Protein AF-A0A3C0MAY1-F1 (afdb_monomer)

Solvent-accessible surface area (backbone atoms only — not comparable to full-atom values): 5461 Å² total; per-residue (Å²): 135,90,71,74,78,78,75,62,20,21,24,26,38,89,53,95,92,42,75,38,64,76,32,73,68,26,45,51,52,53,51,52,42,52,50,51,49,51,52,30,49,52,52,16,54,51,30,40,78,72,40,88,64,42,65,52,11,57,52,49,30,53,52,39,51,52,50,46,51,48,51,48,50,54,55,45,61,73,32,40,39,84,89,43,36,45,66,57,54,52,51,52,54,57,62,67,76,62,125

Nearest PDB structures (foldseek):
  7e8k-assembly2_D  TM=5.363E-01  e=7.640E+00  Planctomycetes bacterium GWF2_40_8

Structure (mmCIF, N/CA/C/O backbone):
data_AF-A0A3C0MAY1-F1
#
_entry.id   AF-A0A3C0MAY1-F1
#
loop_
_atom_site.group_PDB
_atom_site.id
_atom_site.type_symbol
_atom_site.label_atom_id
_atom_site.label_alt_id
_atom_site.label_comp_id
_atom_site.label_asym_id
_atom_site.label_entity_id
_atom_site.label_seq_id
_atom_site.pdbx_PDB_ins_code
_atom_site.Cartn_x
_atom_site.Cartn_y
_atom_site.Cartn_z
_atom_site.occupancy
_atom_site.B_iso_or_equiv
_atom_site.auth_seq_id
_atom_site.auth_comp_id
_atom_site.auth_asym_id
_atom_site.auth_atom_id
_atom_site.pdbx_PDB_model_num
ATOM 1 N N . MET A 1 1 ? -33.250 -9.336 8.197 1.00 39.81 1 MET A N 1
ATOM 2 C CA . MET A 1 1 ? -32.021 -9.072 7.418 1.00 39.81 1 MET A CA 1
ATOM 3 C C . MET A 1 1 ? -30.827 -9.476 8.273 1.00 39.81 1 MET A C 1
ATOM 5 O O . MET A 1 1 ? -30.362 -8.687 9.079 1.00 39.81 1 MET A O 1
ATOM 9 N N . THR A 1 2 ? -30.392 -10.732 8.187 1.00 47.09 2 THR A N 1
ATOM 10 C CA . THR A 1 2 ? -29.214 -11.248 8.904 1.00 47.09 2 THR A CA 1
ATOM 11 C C . THR A 1 2 ? -27.973 -10.988 8.056 1.00 47.09 2 THR A C 1
ATOM 13 O O . THR A 1 2 ? -27.4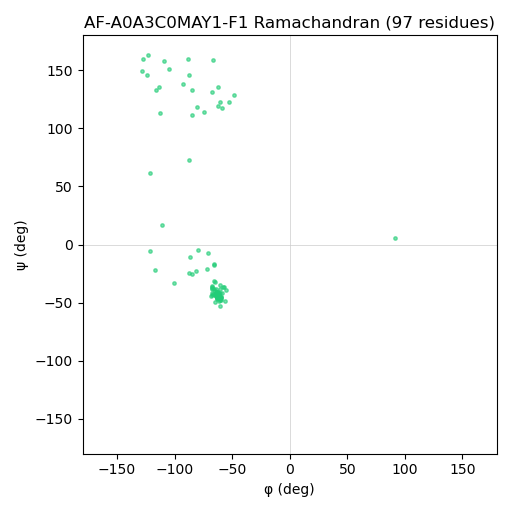52 -11.886 7.402 1.00 47.09 2 THR A O 1
ATOM 16 N N . GLY A 1 3 ? -27.551 -9.726 7.988 1.00 43.94 3 GLY A N 1
ATOM 17 C CA . GLY A 1 3 ? -26.239 -9.401 7.442 1.00 43.94 3 GLY A CA 1
ATOM 18 C C . GLY A 1 3 ? -25.197 -9.793 8.479 1.00 43.94 3 GLY A C 1
ATOM 19 O O . GLY A 1 3 ? -25.182 -9.214 9.563 1.00 43.94 3 GLY A O 1
ATOM 20 N N . THR A 1 4 ? -24.359 -10.787 8.186 1.00 53.34 4 THR A N 1
ATOM 21 C CA . THR A 1 4 ? -23.134 -11.027 8.959 1.00 53.34 4 THR A CA 1
ATOM 22 C C . THR A 1 4 ? -22.403 -9.694 9.121 1.00 53.34 4 THR A C 1
ATOM 24 O O . THR A 1 4 ? -22.231 -9.006 8.108 1.00 53.34 4 THR A O 1
ATOM 27 N N . PRO A 1 5 ? -22.016 -9.292 10.347 1.00 58.50 5 PRO A N 1
ATOM 28 C CA . PRO A 1 5 ? -21.319 -8.031 10.553 1.00 58.50 5 PRO A CA 1
ATOM 29 C C . PRO A 1 5 ? -20.113 -7.992 9.618 1.00 58.50 5 PRO A C 1
ATOM 31 O O . PRO A 1 5 ? -19.302 -8.919 9.601 1.00 58.50 5 PRO A O 1
ATOM 34 N N . ARG A 1 6 ? -20.054 -6.959 8.769 1.00 63.81 6 ARG A N 1
ATOM 35 C CA . ARG A 1 6 ? -18.962 -6.785 7.813 1.00 63.81 6 ARG A CA 1
ATOM 36 C C . ARG A 1 6 ? -17.673 -6.711 8.620 1.00 63.81 6 ARG A C 1
ATOM 38 O O . ARG A 1 6 ? -17.528 -5.831 9.463 1.00 63.81 6 ARG A O 1
ATOM 45 N N . GLU A 1 7 ? -16.778 -7.663 8.401 1.00 78.00 7 GLU A N 1
ATOM 46 C CA . GLU A 1 7 ? -15.511 -7.711 9.118 1.00 78.00 7 GLU A CA 1
ATOM 47 C C . GLU A 1 7 ? -14.707 -6.449 8.788 1.00 78.00 7 GLU A C 1
ATOM 49 O O . GLU A 1 7 ? -14.414 -6.170 7.624 1.00 78.00 7 GLU A O 1
ATOM 54 N N . VAL A 1 8 ? -14.399 -5.659 9.815 1.00 84.19 8 VAL A N 1
ATOM 55 C CA . VAL A 1 8 ? -13.683 -4.392 9.663 1.00 84.19 8 VAL A CA 1
ATOM 56 C C . VAL A 1 8 ? -12.200 -4.689 9.523 1.00 84.19 8 VAL A C 1
ATOM 58 O O . VAL A 1 8 ? -11.584 -5.259 10.425 1.00 84.19 8 VAL A O 1
ATOM 61 N N . TRP A 1 9 ? -11.611 -4.324 8.383 1.00 90.94 9 TRP A N 1
ATOM 62 C CA . TRP A 1 9 ? -10.183 -4.549 8.154 1.00 90.94 9 TRP A CA 1
ATOM 63 C C . TRP A 1 9 ? -9.354 -3.297 8.371 1.00 90.94 9 TRP A C 1
ATOM 65 O O . TRP A 1 9 ? -8.220 -3.395 8.848 1.00 90.94 9 TRP A O 1
ATOM 75 N N . PHE A 1 10 ? -9.937 -2.144 8.055 1.00 91.69 10 PHE A N 1
ATOM 76 C CA . PHE A 1 10 ? -9.310 -0.839 8.171 1.00 91.69 10 PHE A CA 1
ATOM 77 C C . PHE A 1 10 ? -10.208 0.114 8.954 1.00 91.69 10 PHE A C 1
ATOM 79 O O . PHE A 1 10 ? -11.431 0.029 8.882 1.00 91.69 10 PHE A O 1
ATOM 86 N N . VAL A 1 11 ? -9.601 1.055 9.666 1.00 90.75 11 VAL A N 1
ATOM 87 C CA . VAL A 1 11 ? -10.299 2.192 10.286 1.00 90.75 11 VAL A CA 1
ATOM 88 C C . VAL A 1 11 ? -9.628 3.485 9.871 1.00 90.75 11 VAL A C 1
ATOM 90 O O . VAL A 1 11 ? -8.457 3.495 9.477 1.00 90.75 11 VAL A O 1
ATOM 93 N N . ARG A 1 12 ? -10.347 4.597 9.990 1.00 90.25 12 ARG A N 1
ATOM 94 C CA . ARG A 1 12 ? -9.762 5.913 9.738 1.00 90.25 12 ARG A CA 1
ATOM 95 C C . ARG A 1 12 ? -8.638 6.204 10.724 1.00 90.25 12 ARG A C 1
ATOM 97 O O . ARG A 1 12 ? -8.777 5.994 11.929 1.00 90.25 12 ARG A O 1
ATOM 104 N N . THR A 1 13 ? -7.527 6.733 10.229 1.00 86.00 13 THR A N 1
ATOM 105 C CA . THR A 1 13 ? -6.494 7.295 11.099 1.00 86.00 13 THR A CA 1
ATOM 106 C C . THR A 1 13 ? -7.023 8.550 11.799 1.00 86.00 13 THR A C 1
ATOM 108 O O . THR A 1 13 ? -7.964 9.201 11.346 1.00 86.00 13 THR A O 1
ATOM 111 N N . ASN A 1 14 ? -6.396 8.914 12.919 1.00 78.75 14 ASN A N 1
ATOM 112 C CA . ASN A 1 14 ? -6.740 10.132 13.667 1.00 78.75 14 ASN A CA 1
ATOM 113 C C . ASN A 1 14 ? -6.317 11.422 12.936 1.00 78.75 14 ASN A C 1
ATOM 115 O O . ASN A 1 14 ? -6.640 12.516 13.381 1.00 78.75 14 ASN A O 1
ATOM 119 N N . HIS A 1 15 ? -5.575 11.288 11.835 1.00 73.38 15 HIS A N 1
ATOM 120 C CA . HIS A 1 15 ? -5.111 12.386 10.995 1.00 73.38 15 HIS A CA 1
ATOM 121 C C . HIS A 1 15 ? -5.865 12.371 9.663 1.00 73.38 15 HIS A C 1
ATOM 123 O O . HIS A 1 15 ? -6.410 11.346 9.254 1.00 73.38 15 HIS A O 1
ATOM 129 N N . VAL A 1 16 ? -5.902 13.514 8.979 1.00 65.44 16 VAL A N 1
ATOM 130 C CA . VAL A 1 16 ? -6.680 13.681 7.747 1.00 65.44 16 VAL A CA 1
ATOM 131 C C . VAL A 1 16 ? -6.203 12.700 6.667 1.00 65.44 16 VAL A C 1
ATOM 133 O O . VAL A 1 16 ? -5.037 12.710 6.283 1.00 65.44 16 VAL A O 1
ATOM 136 N N . GLY A 1 17 ? -7.124 11.871 6.164 1.00 66.19 17 GLY A N 1
ATOM 137 C CA . GLY A 1 17 ? -6.980 11.152 4.892 1.00 66.19 17 GLY A CA 1
ATOM 138 C C . GLY A 1 17 ? -6.368 9.747 4.929 1.00 66.19 17 GLY A C 1
ATOM 139 O O . GLY A 1 17 ? -6.165 9.176 3.862 1.00 66.19 17 GLY A O 1
ATOM 140 N N . GLY A 1 18 ? -6.081 9.167 6.100 1.00 78.25 18 GLY A N 1
ATOM 141 C CA . GLY A 1 18 ? -5.463 7.836 6.190 1.00 78.25 18 GLY A CA 1
ATOM 142 C C . GLY A 1 18 ? -6.413 6.710 6.611 1.00 78.25 18 GLY A C 1
ATOM 143 O O . GLY A 1 18 ? -7.357 6.911 7.375 1.00 78.25 18 GLY A O 1
ATOM 144 N N . LEU A 1 19 ? -6.111 5.493 6.154 1.00 87.12 19 LEU A N 1
ATOM 145 C CA . LEU A 1 19 ? -6.694 4.241 6.640 1.00 87.12 19 LEU A CA 1
ATOM 146 C C . LEU A 1 19 ? -5.602 3.416 7.327 1.00 87.12 19 LEU A C 1
ATOM 148 O O . LEU A 1 19 ? -4.490 3.305 6.812 1.00 87.12 19 LEU A O 1
ATOM 152 N N . SER A 1 20 ? -5.909 2.847 8.490 1.00 88.81 20 SER A N 1
ATOM 153 C CA . SER A 1 20 ? -4.993 2.012 9.268 1.00 88.81 20 SER A CA 1
ATOM 154 C C . SER A 1 20 ? -5.536 0.588 9.374 1.00 88.81 20 SER A C 1
ATOM 156 O O . SER A 1 20 ? -6.721 0.433 9.685 1.00 88.81 20 SER A O 1
ATOM 158 N N . PRO A 1 21 ? -4.717 -0.450 9.125 1.00 91.81 21 PRO A N 1
ATOM 159 C CA . PRO A 1 21 ? -5.139 -1.835 9.300 1.00 91.81 21 PRO A CA 1
ATOM 160 C C . PRO A 1 21 ? -5.371 -2.142 10.786 1.00 91.81 21 PRO A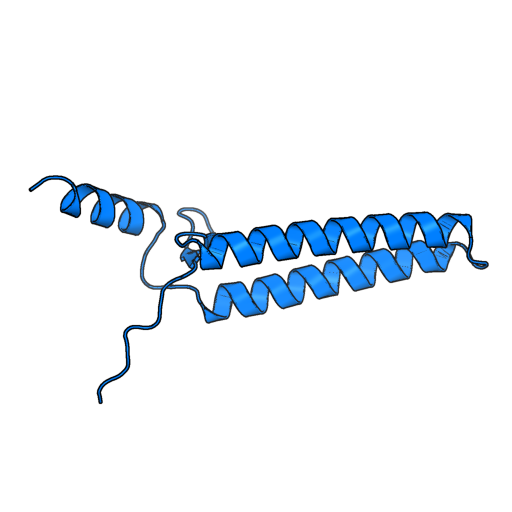 C 1
ATOM 162 O O . PRO A 1 21 ? -4.524 -1.856 11.633 1.00 91.81 21 PRO A O 1
ATOM 165 N N . VAL A 1 22 ? -6.510 -2.756 11.103 1.00 90.62 22 VAL A N 1
ATOM 166 C CA . VAL A 1 22 ? -6.889 -3.148 12.478 1.00 90.62 22 VAL A CA 1
ATOM 167 C C . VAL A 1 22 ? -7.148 -4.642 12.644 1.00 90.62 22 VAL A C 1
ATOM 169 O O . VAL A 1 22 ? -7.354 -5.111 13.760 1.00 90.62 22 VAL A O 1
ATOM 172 N N . SER A 1 23 ? -7.116 -5.397 11.547 1.00 90.81 23 SER A N 1
ATOM 173 C CA . SER A 1 23 ? -7.260 -6.854 11.544 1.00 90.81 23 SER A CA 1
ATOM 174 C C . SER A 1 23 ? -6.056 -7.522 10.883 1.00 90.81 23 SER A C 1
ATOM 176 O O . SER A 1 23 ? -5.325 -6.889 10.114 1.00 90.81 23 SER A O 1
ATOM 178 N N . ALA A 1 24 ? -5.890 -8.827 11.116 1.00 91.31 24 ALA A N 1
ATOM 179 C CA . ALA A 1 24 ? -4.903 -9.636 10.401 1.00 91.31 24 ALA A CA 1
ATOM 180 C C . ALA A 1 24 ? -5.089 -9.544 8.874 1.00 91.31 24 ALA A C 1
ATOM 182 O O . ALA A 1 24 ? -4.115 -9.407 8.143 1.00 91.31 24 ALA A O 1
ATOM 183 N N . LYS A 1 25 ? -6.342 -9.519 8.392 1.00 91.38 25 LYS A N 1
ATOM 184 C CA . LYS A 1 25 ? -6.667 -9.360 6.964 1.00 91.38 25 LYS A CA 1
ATOM 185 C C . LYS A 1 25 ? -6.233 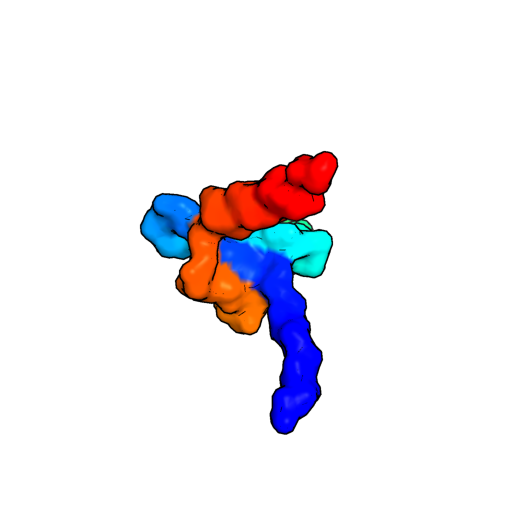-8.004 6.416 1.00 91.38 25 LYS A C 1
ATOM 187 O O . LYS A 1 25 ? -5.636 -7.950 5.345 1.00 91.38 25 LYS A O 1
ATOM 192 N N . GLY A 1 26 ? -6.442 -6.928 7.176 1.00 91.00 26 GLY A N 1
ATOM 193 C CA . GLY A 1 26 ? -5.931 -5.600 6.830 1.00 91.00 26 GLY A CA 1
ATOM 194 C C . GLY A 1 26 ? -4.405 -5.584 6.702 1.00 91.00 26 GLY A C 1
ATOM 195 O O . GLY A 1 26 ? -3.868 -5.036 5.742 1.00 91.00 26 GLY A O 1
ATOM 196 N N . TRP A 1 27 ? -3.699 -6.257 7.616 1.00 93.75 27 TRP A N 1
ATOM 197 C CA . TRP A 1 27 ? -2.242 -6.404 7.542 1.00 93.75 27 TRP A CA 1
ATOM 198 C C . TRP A 1 27 ? -1.776 -7.259 6.364 1.00 93.75 27 TRP A C 1
ATOM 200 O O . TRP A 1 27 ? -0.798 -6.893 5.718 1.00 93.75 27 TRP A O 1
ATOM 210 N N . TYR A 1 28 ? -2.481 -8.341 6.021 1.00 95.12 28 TYR A N 1
ATOM 211 C CA . TYR A 1 28 ? -2.165 -9.123 4.822 1.00 95.12 28 TYR A CA 1
ATOM 212 C C . TYR A 1 28 ? -2.279 -8.28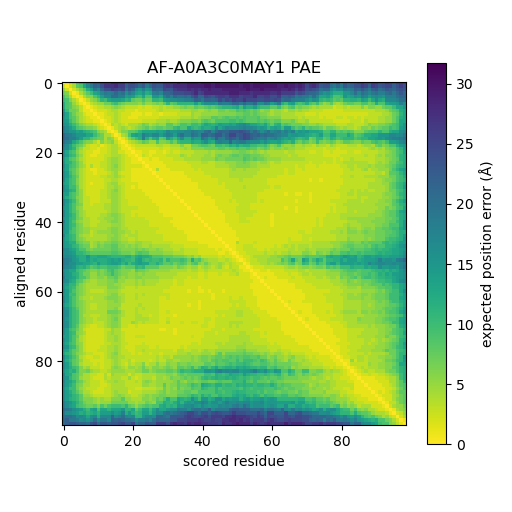8 3.546 1.00 95.12 28 TYR A C 1
ATOM 214 O O . TYR A 1 28 ? -1.425 -8.409 2.675 1.00 95.12 28 TYR A O 1
ATOM 222 N N . VAL A 1 29 ? -3.271 -7.399 3.449 1.00 94.12 29 VAL A N 1
ATOM 223 C CA . VAL A 1 29 ? -3.402 -6.473 2.311 1.00 94.12 29 VAL A CA 1
ATOM 224 C C . VAL A 1 29 ? -2.221 -5.499 2.246 1.00 94.12 29 VAL A C 1
ATOM 226 O O . VAL A 1 29 ? -1.676 -5.276 1.166 1.00 94.12 29 VAL A O 1
ATOM 229 N N . VAL A 1 30 ? -1.775 -4.958 3.386 1.00 94.62 30 VAL A N 1
ATOM 230 C CA . VAL A 1 30 ? -0.582 -4.090 3.448 1.00 94.62 30 VAL A CA 1
ATOM 231 C C . VAL A 1 30 ? 0.680 -4.848 3.033 1.00 94.62 30 VAL A C 1
ATOM 233 O O . VAL A 1 30 ? 1.458 -4.349 2.223 1.00 94.62 30 VAL A O 1
ATOM 236 N N . LEU A 1 31 ? 0.881 -6.063 3.545 1.00 96.06 31 LEU A N 1
ATOM 237 C CA . LEU A 1 31 ? 2.036 -6.892 3.197 1.00 96.06 31 LEU A CA 1
ATOM 238 C C . LEU A 1 31 ? 2.021 -7.299 1.720 1.00 96.06 31 LEU A C 1
ATOM 240 O O . LEU A 1 31 ? 3.061 -7.249 1.069 1.00 96.06 31 LEU A O 1
ATOM 244 N N . ALA A 1 32 ? 0.853 -7.641 1.173 1.00 95.44 32 ALA A N 1
ATOM 245 C CA . ALA A 1 32 ? 0.691 -7.944 -0.246 1.00 95.44 32 ALA A CA 1
ATOM 246 C C . ALA A 1 32 ? 1.020 -6.727 -1.122 1.00 95.44 32 ALA A C 1
ATOM 248 O O . ALA A 1 32 ? 1.714 -6.869 -2.127 1.00 95.44 32 ALA A O 1
ATOM 249 N N . PHE A 1 33 ? 0.590 -5.527 -0.718 1.00 95.38 33 PHE A N 1
ATOM 250 C CA . PHE A 1 33 ? 0.958 -4.282 -1.392 1.00 95.38 33 PHE A CA 1
ATOM 251 C C . PHE A 1 33 ? 2.475 -4.046 -1.372 1.00 95.38 33 PHE A C 1
ATOM 253 O O . PHE A 1 33 ? 3.067 -3.783 -2.417 1.00 95.38 33 PHE A O 1
ATOM 260 N N . LEU A 1 34 ? 3.126 -4.197 -0.214 1.00 96.50 34 LEU A N 1
ATOM 261 C CA . LEU A 1 34 ? 4.580 -4.042 -0.095 1.00 96.50 34 LEU A CA 1
ATOM 262 C C . LEU A 1 34 ? 5.346 -5.074 -0.933 1.00 96.50 34 LEU A C 1
ATOM 264 O O . LEU A 1 34 ? 6.317 -4.723 -1.602 1.00 96.50 34 LEU A O 1
ATOM 268 N N . ALA A 1 35 ? 4.890 -6.328 -0.945 1.00 97.31 35 ALA A N 1
ATOM 269 C CA . ALA A 1 35 ? 5.474 -7.374 -1.777 1.00 97.31 35 ALA A CA 1
ATOM 270 C C . ALA A 1 35 ? 5.325 -7.053 -3.274 1.00 97.31 35 ALA A C 1
ATOM 272 O O . ALA A 1 35 ? 6.294 -7.156 -4.024 1.00 97.31 35 ALA A O 1
ATOM 273 N N . ALA A 1 36 ? 4.148 -6.595 -3.709 1.00 95.75 36 ALA A N 1
ATOM 274 C CA . ALA A 1 36 ? 3.906 -6.203 -5.096 1.00 95.75 36 ALA A CA 1
ATOM 275 C C . ALA A 1 36 ? 4.757 -4.991 -5.521 1.00 95.75 36 ALA A C 1
ATOM 277 O O . ALA A 1 36 ? 5.296 -4.970 -6.630 1.00 95.75 36 ALA A O 1
ATOM 278 N N . MET A 1 37 ? 4.950 -4.018 -4.626 1.00 97.00 37 MET A N 1
ATOM 279 C CA . MET A 1 37 ? 5.857 -2.885 -4.839 1.00 97.00 37 MET A CA 1
ATOM 280 C C . MET A 1 37 ? 7.311 -3.341 -4.996 1.00 97.00 37 MET A C 1
ATOM 282 O O . MET A 1 37 ? 7.998 -2.878 -5.905 1.00 97.00 37 MET A O 1
ATOM 286 N N . ALA A 1 38 ? 7.772 -4.280 -4.164 1.00 97.44 38 ALA A N 1
ATOM 287 C CA . ALA A 1 38 ? 9.119 -4.837 -4.273 1.00 97.44 38 ALA A CA 1
ATOM 288 C C . ALA A 1 38 ? 9.323 -5.581 -5.604 1.00 97.44 38 ALA A C 1
ATOM 290 O O . ALA A 1 38 ? 10.318 -5.352 -6.288 1.00 97.44 38 ALA A O 1
ATOM 291 N N . VAL A 1 39 ? 8.357 -6.410 -6.016 1.00 97.06 39 VAL A N 1
ATOM 292 C CA . VAL A 1 39 ? 8.395 -7.107 -7.315 1.00 97.06 39 VAL A CA 1
ATOM 293 C C . VAL A 1 39 ? 8.407 -6.110 -8.475 1.00 97.06 39 VAL A C 1
ATOM 295 O O . VAL A 1 39 ? 9.209 -6.254 -9.393 1.00 97.06 39 VAL A O 1
ATOM 298 N N . THR A 1 40 ? 7.573 -5.069 -8.412 1.00 95.94 40 THR A N 1
ATOM 299 C CA . THR A 1 40 ? 7.534 -3.997 -9.421 1.00 95.94 40 THR A CA 1
ATOM 300 C C . THR A 1 40 ? 8.883 -3.289 -9.534 1.00 95.94 40 THR A C 1
ATOM 302 O O . THR A 1 40 ? 9.371 -3.072 -10.641 1.00 95.94 40 THR A O 1
ATOM 305 N N . ALA A 1 41 ? 9.508 -2.953 -8.402 1.00 96.06 41 ALA A N 1
ATOM 306 C CA . ALA A 1 41 ? 10.811 -2.297 -8.374 1.00 96.06 41 ALA A CA 1
ATOM 307 C C . ALA A 1 41 ? 11.918 -3.184 -8.965 1.00 96.06 41 ALA A C 1
ATOM 309 O O . ALA A 1 41 ? 12.711 -2.707 -9.773 1.00 96.06 41 ALA A O 1
ATOM 310 N N . LEU A 1 42 ? 11.946 -4.473 -8.610 1.00 97.12 42 LEU A N 1
ATOM 311 C CA . LEU A 1 42 ? 12.922 -5.428 -9.145 1.00 97.12 42 LEU A CA 1
ATOM 312 C C . LEU A 1 42 ? 12.746 -5.643 -10.651 1.00 97.12 42 LEU A C 1
ATOM 314 O O . LEU A 1 42 ? 13.729 -5.640 -11.387 1.00 97.12 42 LEU A O 1
ATOM 318 N N . LEU A 1 43 ? 11.502 -5.789 -11.116 1.00 95.81 43 LEU A N 1
ATOM 319 C CA . LEU A 1 43 ? 11.200 -5.951 -12.536 1.00 95.81 43 LEU A CA 1
ATOM 320 C C . LEU A 1 43 ? 11.600 -4.708 -13.336 1.00 95.81 43 LEU A C 1
ATOM 322 O O . LEU A 1 43 ? 12.204 -4.829 -14.397 1.00 95.81 43 LEU A O 1
ATOM 326 N N . ALA A 1 44 ? 11.293 -3.519 -12.818 1.00 95.06 44 ALA A N 1
ATOM 327 C CA . ALA A 1 44 ? 11.684 -2.265 -13.444 1.00 95.06 44 ALA A CA 1
ATOM 328 C C . ALA A 1 44 ? 13.205 -2.103 -13.505 1.00 95.06 44 ALA A C 1
ATOM 330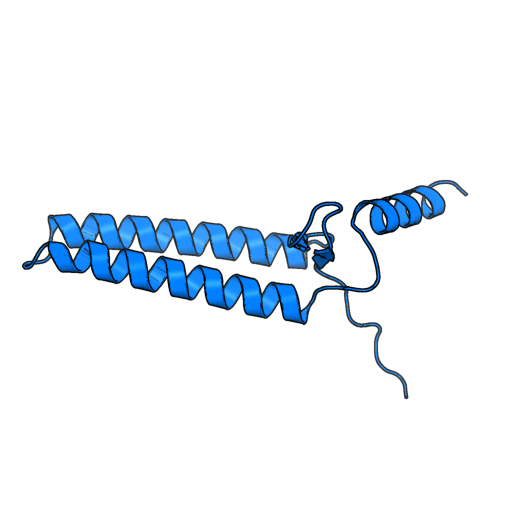 O O . ALA A 1 44 ? 13.727 -1.754 -14.558 1.00 95.06 44 ALA A O 1
ATOM 331 N N . ALA A 1 45 ? 13.915 -2.392 -12.410 1.00 95.12 45 ALA A N 1
ATOM 332 C CA . ALA A 1 45 ? 15.375 -2.349 -12.377 1.00 95.12 45 ALA A CA 1
ATOM 333 C C . ALA A 1 45 ? 15.981 -3.313 -13.405 1.00 95.12 45 ALA A C 1
ATOM 335 O O . ALA A 1 45 ? 16.847 -2.924 -14.180 1.00 95.12 45 ALA A O 1
ATOM 336 N N . TRP A 1 46 ? 15.468 -4.544 -13.472 1.00 95.69 46 TRP A N 1
ATOM 337 C CA . TRP A 1 46 ? 15.910 -5.525 -14.459 1.00 95.69 46 TRP A CA 1
ATOM 338 C C . TRP A 1 46 ? 15.649 -5.070 -15.901 1.00 95.69 46 TRP A C 1
ATOM 340 O O . TRP A 1 46 ? 16.527 -5.206 -16.750 1.00 95.69 46 TRP A O 1
ATOM 350 N N . LEU A 1 47 ? 14.479 -4.490 -16.187 1.00 94.75 47 LEU A N 1
ATOM 351 C CA . LEU A 1 47 ? 14.146 -3.983 -17.521 1.00 94.75 47 LEU A CA 1
ATOM 352 C C . LEU A 1 47 ? 14.987 -2.772 -17.921 1.00 94.75 47 LEU A C 1
ATOM 354 O O . LEU A 1 47 ? 15.358 -2.672 -19.082 1.00 94.75 47 LEU A O 1
ATOM 358 N N . THR A 1 48 ? 15.321 -1.878 -16.993 1.00 93.62 48 THR A N 1
ATOM 359 C CA . THR A 1 48 ? 16.202 -0.737 -17.289 1.00 93.62 48 THR A CA 1
ATOM 360 C C . THR A 1 48 ? 17.588 -1.195 -17.758 1.00 93.62 48 THR A C 1
ATOM 362 O O . THR A 1 48 ? 18.174 -0.553 -18.623 1.00 93.62 48 THR A O 1
ATOM 365 N N . GLU A 1 49 ? 18.093 -2.312 -17.226 1.00 93.38 49 GLU A N 1
ATOM 366 C CA . GLU A 1 49 ? 19.410 -2.865 -17.582 1.00 93.38 49 GLU A CA 1
ATOM 367 C C . GLU A 1 49 ? 19.384 -3.761 -18.834 1.00 93.38 49 GLU A C 1
ATOM 369 O O . GLU A 1 49 ? 20.410 -3.944 -19.486 1.00 93.38 49 GLU A O 1
ATOM 374 N N . THR A 1 50 ? 18.237 -4.367 -19.163 1.00 94.06 50 THR A N 1
ATOM 375 C CA . THR A 1 50 ? 18.155 -5.428 -20.191 1.00 94.06 50 THR A CA 1
ATOM 376 C C . THR A 1 50 ? 17.306 -5.087 -21.408 1.00 94.06 50 THR A C 1
ATOM 378 O O . THR A 1 50 ? 17.486 -5.706 -22.458 1.00 94.06 50 THR A O 1
ATOM 381 N N . ALA A 1 51 ? 16.376 -4.139 -21.294 1.00 89.06 51 ALA A N 1
ATOM 382 C CA . ALA A 1 51 ? 15.502 -3.754 -22.389 1.00 89.06 51 ALA A CA 1
ATOM 383 C C . ALA A 1 51 ? 16.096 -2.584 -23.175 1.00 89.06 51 ALA A C 1
ATOM 385 O O . ALA A 1 51 ? 16.555 -1.598 -22.603 1.00 89.06 51 ALA A O 1
ATOM 386 N N . ASP A 1 52 ? 15.995 -2.668 -24.499 1.00 88.25 52 ASP A N 1
ATOM 387 C CA . ASP A 1 52 ? 16.197 -1.534 -25.391 1.00 88.25 52 ASP A CA 1
ATOM 388 C C . ASP A 1 52 ? 14.833 -1.207 -26.028 1.00 88.25 52 ASP A C 1
ATOM 390 O O . ASP A 1 52 ? 14.271 -2.047 -26.740 1.00 88.25 52 ASP A O 1
ATOM 394 N N . PRO A 1 53 ? 14.224 -0.050 -25.724 1.00 87.12 53 PRO A N 1
ATOM 395 C CA . PRO A 1 53 ? 14.821 1.097 -25.047 1.00 87.12 53 PRO A CA 1
ATOM 396 C C . PRO A 1 53 ? 14.762 1.048 -23.503 1.00 87.12 53 PRO A C 1
ATOM 398 O O . PRO A 1 53 ? 13.739 0.650 -22.935 1.00 87.12 53 PRO A O 1
ATOM 401 N N . PRO A 1 54 ? 15.787 1.577 -22.801 1.00 84.38 54 PRO A N 1
ATOM 402 C CA . PRO A 1 54 ? 15.906 1.498 -21.338 1.00 84.38 54 PRO A CA 1
ATOM 403 C C . PRO A 1 54 ? 14.819 2.282 -20.591 1.00 84.38 54 PRO A C 1
ATOM 405 O O . PRO A 1 54 ? 14.558 2.036 -19.413 1.00 84.38 54 PRO A O 1
ATOM 408 N N . TRP A 1 55 ? 14.120 3.204 -21.268 1.00 92.12 55 TRP A N 1
ATOM 409 C CA . TRP A 1 55 ? 13.007 3.931 -20.657 1.00 92.12 55 TRP A CA 1
ATOM 410 C C . TRP A 1 55 ? 11.811 3.036 -20.312 1.00 92.12 55 TRP A C 1
ATOM 412 O O . TRP A 1 55 ? 10.977 3.422 -19.487 1.00 92.12 55 TRP A O 1
ATOM 422 N N . LEU A 1 56 ? 11.735 1.836 -20.898 1.00 92.06 56 LEU A N 1
ATOM 423 C CA . LEU A 1 56 ? 10.674 0.871 -20.631 1.00 92.06 56 LEU A CA 1
ATOM 424 C C . LEU A 1 56 ? 10.599 0.505 -19.139 1.00 92.06 56 LEU A C 1
ATOM 426 O O . LEU A 1 56 ? 9.499 0.389 -18.599 1.00 92.06 56 LEU A O 1
ATOM 430 N N . GLY A 1 57 ? 11.744 0.409 -18.452 1.00 89.81 57 GLY A N 1
ATOM 431 C CA . GLY A 1 57 ? 11.797 0.139 -17.013 1.00 89.81 57 GLY A CA 1
ATOM 432 C C . GLY A 1 57 ? 11.089 1.211 -16.176 1.00 89.81 57 GLY A C 1
ATOM 433 O O . GLY A 1 57 ? 10.305 0.878 -15.286 1.00 89.81 57 GLY A O 1
ATOM 434 N N . PHE A 1 58 ? 11.258 2.497 -16.508 1.00 92.81 58 PHE A N 1
ATOM 435 C CA . PHE A 1 58 ? 10.563 3.593 -15.814 1.00 92.81 58 PHE A CA 1
ATOM 436 C C . PHE A 1 58 ? 9.050 3.560 -16.038 1.00 92.81 58 PHE A C 1
ATOM 438 O O . PHE A 1 58 ? 8.284 3.824 -15.111 1.00 92.81 58 PHE A O 1
ATOM 445 N N . VAL A 1 59 ? 8.609 3.214 -17.250 1.00 94.94 59 VAL A N 1
ATOM 446 C CA . VAL A 1 59 ? 7.178 3.104 -17.567 1.00 94.94 59 VAL A CA 1
ATOM 447 C C . VAL A 1 59 ? 6.544 1.938 -16.817 1.00 94.94 59 VAL A C 1
ATOM 449 O O . VAL A 1 59 ? 5.481 2.109 -16.221 1.00 94.94 59 VAL A O 1
ATOM 452 N N . VAL A 1 60 ? 7.214 0.783 -16.773 1.00 93.94 60 VAL A N 1
ATOM 453 C CA . VAL A 1 60 ? 6.754 -0.375 -15.994 1.00 93.94 60 VAL A CA 1
ATOM 454 C C . VAL A 1 60 ? 6.718 -0.053 -14.502 1.00 93.94 60 VAL A C 1
ATOM 456 O O . VAL A 1 60 ? 5.740 -0.392 -13.837 1.00 93.94 60 VAL A O 1
ATOM 459 N N . PHE A 1 61 ? 7.720 0.660 -13.980 1.00 95.50 61 PHE A N 1
ATOM 460 C CA . PHE A 1 61 ? 7.712 1.10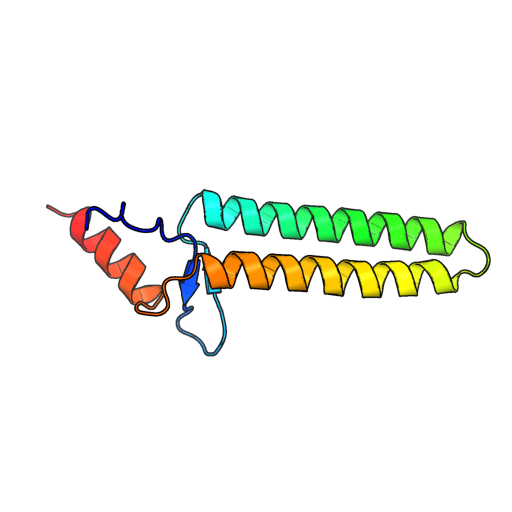9 -12.591 1.00 95.50 61 PHE A CA 1
ATOM 461 C C . PHE A 1 61 ? 6.519 2.021 -12.297 1.00 95.50 61 PHE A C 1
ATOM 463 O O . PHE A 1 61 ? 5.745 1.746 -11.383 1.00 95.50 61 PHE A O 1
ATOM 470 N N . ALA A 1 62 ? 6.327 3.078 -13.091 1.00 96.19 62 ALA A N 1
ATOM 471 C CA . ALA A 1 62 ? 5.237 4.030 -12.897 1.00 96.19 62 ALA A CA 1
ATOM 472 C C . ALA A 1 62 ? 3.862 3.345 -12.970 1.00 96.19 62 ALA A C 1
ATOM 474 O O . ALA A 1 62 ? 3.016 3.559 -12.098 1.00 96.19 62 ALA A O 1
ATOM 475 N N . ALA A 1 63 ? 3.660 2.476 -13.965 1.00 96.19 63 ALA A N 1
ATOM 476 C CA . ALA A 1 63 ? 2.429 1.710 -14.119 1.00 96.19 63 ALA A CA 1
ATOM 477 C C . ALA A 1 63 ? 2.203 0.743 -12.948 1.00 96.19 63 ALA A C 1
ATOM 479 O O . ALA A 1 63 ? 1.094 0.664 -12.419 1.00 96.19 63 ALA A O 1
ATOM 480 N N . GLY A 1 64 ? 3.247 0.041 -12.503 1.00 95.44 64 GLY A N 1
ATOM 481 C CA . GLY A 1 64 ? 3.158 -0.902 -11.394 1.00 95.44 64 GLY A CA 1
ATOM 482 C C . GLY A 1 64 ? 2.887 -0.217 -10.053 1.00 95.44 64 GLY A C 1
ATOM 483 O O . GLY A 1 64 ? 2.020 -0.676 -9.313 1.00 95.44 64 GLY A O 1
ATOM 484 N N . VAL A 1 65 ? 3.526 0.922 -9.763 1.00 95.50 65 VAL A N 1
ATOM 485 C CA . VAL A 1 65 ? 3.251 1.713 -8.549 1.00 95.50 65 VAL A CA 1
ATOM 486 C C . VAL A 1 65 ? 1.812 2.231 -8.552 1.00 95.50 65 VAL A C 1
ATOM 488 O O . VAL A 1 65 ? 1.103 2.075 -7.556 1.00 95.50 65 VAL A O 1
ATOM 491 N N . ALA A 1 66 ? 1.352 2.795 -9.674 1.00 96.69 66 ALA A N 1
ATOM 492 C CA . ALA A 1 66 ? -0.021 3.277 -9.808 1.00 96.69 66 ALA A CA 1
ATOM 493 C C . ALA A 1 66 ? -1.045 2.137 -9.663 1.00 96.69 66 ALA A C 1
ATOM 495 O O . ALA A 1 66 ? -2.034 2.285 -8.946 1.00 96.69 66 ALA A O 1
ATOM 496 N N . GLY A 1 67 ? -0.788 0.983 -10.287 1.00 95.62 67 GLY A N 1
ATOM 497 C CA . GLY A 1 67 ? -1.646 -0.199 -10.204 1.00 95.62 67 GLY A CA 1
ATOM 498 C C . GLY A 1 67 ? -1.709 -0.788 -8.794 1.00 95.62 67 GLY A C 1
ATOM 499 O O . GLY A 1 67 ? -2.801 -0.987 -8.260 1.00 95.62 67 GLY A O 1
ATOM 500 N N . CYS A 1 68 ? -0.556 -1.002 -8.153 1.00 94.56 68 CYS A N 1
ATOM 501 C CA . CYS A 1 68 ? -0.481 -1.509 -6.782 1.00 94.56 68 CYS A CA 1
ATOM 502 C C . CYS A 1 68 ? -1.172 -0.556 -5.800 1.00 94.56 68 CYS A C 1
ATOM 504 O O . CYS A 1 68 ? -1.974 -0.997 -4.977 1.00 94.56 68 CYS A O 1
ATOM 506 N N . GLY A 1 69 ? -0.899 0.749 -5.908 1.00 93.19 69 GLY A N 1
ATOM 507 C CA . GLY A 1 69 ? -1.519 1.770 -5.066 1.00 93.19 69 GLY A CA 1
ATOM 508 C C . GLY A 1 69 ? -3.031 1.856 -5.273 1.00 93.19 69 GLY A C 1
ATOM 509 O O . GLY A 1 69 ? -3.783 1.904 -4.302 1.00 93.19 69 GLY A O 1
ATOM 510 N N . GLY A 1 70 ? -3.492 1.801 -6.526 1.00 94.81 70 GLY A N 1
ATOM 511 C CA . GLY A 1 70 ? -4.913 1.796 -6.867 1.00 94.81 70 GLY A CA 1
ATOM 512 C C . GLY A 1 70 ? -5.649 0.589 -6.286 1.00 94.81 70 GLY A C 1
ATOM 513 O O . GLY A 1 70 ? -6.667 0.756 -5.615 1.00 94.81 70 GLY A O 1
ATOM 514 N N . ILE A 1 71 ? -5.110 -0.622 -6.465 1.00 93.94 71 ILE A N 1
ATOM 515 C CA . ILE A 1 71 ? -5.697 -1.850 -5.904 1.00 93.94 71 ILE A CA 1
ATOM 516 C C . ILE A 1 71 ? -5.711 -1.790 -4.375 1.00 93.94 71 ILE A C 1
ATOM 518 O O . ILE A 1 71 ? -6.737 -2.086 -3.761 1.00 93.94 71 ILE A O 1
ATOM 522 N N . TYR A 1 72 ? -4.607 -1.367 -3.756 1.00 93.69 72 TYR A N 1
ATOM 523 C CA . TYR A 1 72 ? -4.524 -1.205 -2.307 1.00 93.69 72 TYR A CA 1
ATOM 524 C C . TYR A 1 72 ? -5.618 -0.268 -1.782 1.00 93.69 72 TYR A C 1
ATOM 526 O O . TYR A 1 72 ? -6.347 -0.631 -0.859 1.00 93.69 72 TYR A O 1
ATOM 534 N N . LEU A 1 73 ? -5.789 0.903 -2.404 1.00 92.50 73 LEU A N 1
ATOM 535 C CA . LEU A 1 73 ? -6.820 1.865 -2.016 1.00 92.50 73 LEU A CA 1
ATOM 536 C C . LEU A 1 73 ? -8.232 1.310 -2.220 1.00 92.50 73 LEU A C 1
ATOM 538 O O . LEU A 1 73 ? -9.072 1.469 -1.337 1.00 92.50 73 LEU A O 1
ATOM 542 N N . LEU A 1 74 ? -8.506 0.623 -3.332 1.00 93.44 74 LEU A N 1
ATOM 543 C CA . LEU A 1 74 ? -9.813 0.005 -3.579 1.00 93.44 74 LEU A CA 1
A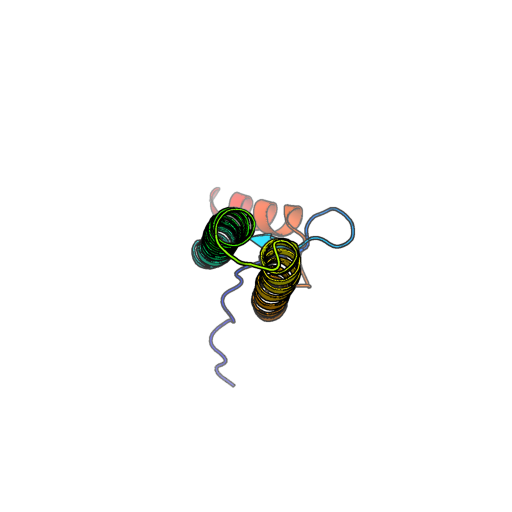TOM 544 C C . LEU A 1 74 ? -10.158 -1.037 -2.508 1.00 93.44 74 LEU A C 1
ATOM 546 O O . LEU A 1 74 ? -11.257 -1.018 -1.954 1.00 93.44 74 LEU A O 1
ATOM 550 N N . VAL A 1 75 ? -9.214 -1.915 -2.163 1.00 92.25 75 VAL A N 1
ATOM 551 C CA . VAL A 1 75 ? -9.436 -2.948 -1.141 1.00 92.25 75 VAL A CA 1
ATOM 552 C C . VAL A 1 75 ? -9.573 -2.330 0.249 1.00 92.25 75 VAL A C 1
ATOM 554 O O . VAL A 1 75 ? -10.483 -2.707 0.995 1.00 92.25 75 VAL A O 1
ATOM 557 N N . ALA A 1 76 ? -8.709 -1.368 0.586 1.00 88.88 76 ALA A N 1
ATOM 558 C CA . ALA A 1 76 ? -8.720 -0.697 1.878 1.00 88.88 76 ALA A CA 1
ATOM 559 C C . ALA A 1 76 ? -10.017 0.088 2.094 1.00 88.88 76 ALA A C 1
ATOM 561 O O . ALA A 1 76 ? -10.650 -0.060 3.134 1.00 88.88 76 ALA A O 1
ATOM 562 N N . THR A 1 77 ? -10.460 0.862 1.100 1.00 89.31 77 THR A N 1
ATOM 563 C CA . THR A 1 77 ? -11.704 1.648 1.177 1.00 89.31 77 THR A CA 1
ATOM 564 C C . THR A 1 77 ? -12.952 0.768 1.220 1.00 89.31 77 THR A C 1
ATOM 566 O O . THR A 1 77 ? -13.894 1.088 1.947 1.00 89.31 77 THR A O 1
ATOM 569 N N . ALA A 1 78 ? -12.953 -0.369 0.514 1.00 88.69 78 ALA A N 1
ATOM 570 C CA . ALA A 1 78 ? -14.056 -1.325 0.544 1.00 88.69 78 ALA A CA 1
ATOM 571 C C . ALA A 1 78 ? -14.229 -1.995 1.917 1.00 88.69 78 ALA A C 1
ATOM 573 O O . ALA A 1 78 ? -15.352 -2.319 2.289 1.00 88.69 78 ALA A O 1
ATOM 574 N N . HIS A 1 79 ? -13.152 -2.191 2.680 1.00 88.94 79 HIS A N 1
ATOM 575 C CA . HIS A 1 79 ? -13.190 -2.846 3.997 1.00 88.94 79 HIS A CA 1
ATOM 576 C C . HIS A 1 79 ? -12.905 -1.883 5.158 1.00 88.94 79 HIS A C 1
ATOM 578 O O . HIS A 1 79 ? -12.590 -2.318 6.271 1.00 88.94 79 HIS A O 1
ATOM 584 N N . ALA A 1 80 ? -13.005 -0.579 4.895 1.00 87.75 80 ALA A N 1
ATOM 585 C CA . ALA A 1 80 ? -12.840 0.458 5.894 1.00 87.75 80 ALA A CA 1
ATOM 586 C C . ALA A 1 80 ? -14.142 0.714 6.653 1.00 87.75 80 ALA A C 1
ATOM 588 O O . ALA A 1 80 ? -15.203 0.911 6.055 1.00 87.75 80 ALA A O 1
ATOM 589 N N . ASP A 1 81 ? -14.036 0.782 7.977 1.00 86.62 81 ASP A N 1
ATOM 590 C CA . ASP A 1 81 ? -15.040 1.427 8.808 1.00 86.62 81 ASP A CA 1
ATOM 591 C C . ASP A 1 81 ? -14.745 2.931 8.874 1.00 86.62 81 ASP A C 1
ATOM 593 O O . ASP A 1 81 ? -13.743 3.382 9.438 1.00 86.62 81 ASP A O 1
ATOM 597 N N . TRP A 1 82 ? -15.632 3.711 8.260 1.00 83.50 82 TRP A N 1
ATOM 598 C CA . TRP A 1 82 ? -15.549 5.169 8.206 1.00 83.50 82 TRP A CA 1
ATOM 599 C C . TRP A 1 82 ? -16.188 5.854 9.421 1.00 83.50 82 TRP A C 1
ATOM 601 O O . TRP A 1 82 ? -16.019 7.065 9.596 1.00 83.50 82 TRP A O 1
ATOM 611 N N . SER A 1 83 ? -16.913 5.100 10.252 1.00 83.88 83 SER A N 1
ATOM 612 C CA . SER A 1 83 ? -17.642 5.623 11.409 1.00 83.88 83 SER A CA 1
ATOM 613 C C . SER A 1 83 ? -16.759 5.831 12.639 1.00 83.88 83 SER A C 1
ATOM 615 O O . SER A 1 83 ? -17.110 6.646 13.487 1.00 83.88 83 SER A O 1
ATOM 617 N N . GLN A 1 84 ? -15.618 5.138 12.722 1.00 81.94 84 GLN A N 1
ATOM 618 C CA . GLN A 1 84 ? -14.724 5.173 13.879 1.00 81.94 84 GLN A CA 1
ATOM 619 C C . GLN A 1 84 ? -13.305 5.586 13.499 1.00 81.94 84 GLN A C 1
ATOM 621 O O . GLN A 1 84 ? -12.790 5.247 12.430 1.00 81.94 84 GLN A O 1
ATOM 626 N N . THR A 1 85 ? -12.659 6.304 14.413 1.00 86.88 85 THR A N 1
ATOM 627 C CA . THR A 1 85 ? -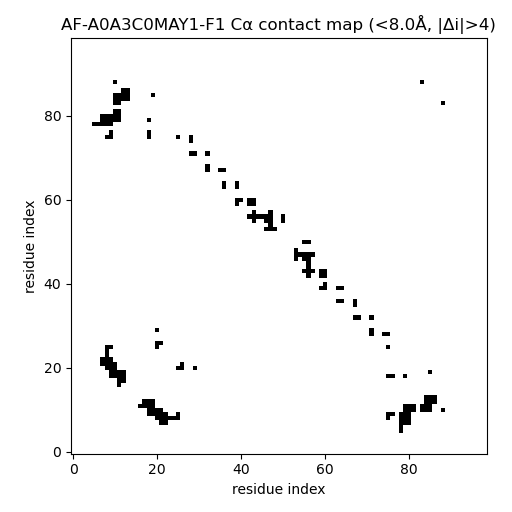11.224 6.598 14.333 1.00 86.88 85 THR A CA 1
ATOM 628 C C . THR A 1 85 ? -10.390 5.504 15.002 1.00 86.88 85 THR A C 1
ATOM 630 O O . THR A 1 85 ? -10.869 4.751 15.851 1.00 86.88 85 THR A O 1
ATOM 633 N N . LEU A 1 86 ? -9.105 5.412 14.654 1.00 84.38 86 LEU A N 1
ATOM 634 C CA . LEU A 1 86 ? -8.178 4.441 15.238 1.00 84.38 86 LEU A CA 1
ATOM 635 C C . LEU A 1 86 ? -8.083 4.565 16.766 1.00 84.38 86 LEU A C 1
ATOM 637 O O . LEU A 1 86 ? -7.975 3.548 17.452 1.00 84.38 86 LEU A O 1
ATOM 641 N N . SER A 1 87 ? -8.135 5.787 17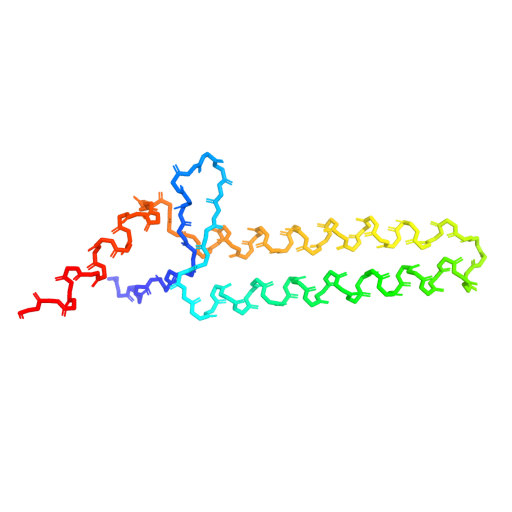.313 1.00 83.81 87 SER A N 1
ATOM 642 C CA . SER A 1 87 ? -8.181 5.993 18.769 1.00 83.81 87 SER A CA 1
ATOM 643 C C . SER A 1 87 ? -9.442 5.417 19.401 1.00 83.81 87 SER A C 1
ATOM 645 O O . SER A 1 87 ? -9.344 4.767 20.437 1.00 83.81 87 SER A O 1
ATOM 647 N N . GLU A 1 88 ? -10.604 5.620 18.781 1.00 84.25 88 GLU A N 1
ATOM 648 C CA . GLU A 1 88 ? -11.881 5.097 19.282 1.00 84.25 88 GLU A CA 1
ATOM 649 C C . GLU A 1 88 ? -11.916 3.571 19.216 1.00 84.25 88 GLU A C 1
ATOM 651 O O . GLU A 1 88 ? -12.318 2.920 20.180 1.00 84.25 88 GLU A O 1
ATOM 656 N N . TYR A 1 89 ? -11.430 2.999 18.111 1.00 84.38 89 TYR A N 1
ATOM 657 C CA . TYR A 1 89 ? -11.341 1.553 17.930 1.00 84.38 89 TYR A CA 1
ATOM 658 C C . TYR A 1 89 ? -10.462 0.903 19.010 1.00 84.38 89 TYR A C 1
ATOM 660 O O . TYR A 1 89 ? -10.872 -0.055 19.667 1.00 84.38 89 TYR A O 1
ATOM 668 N N . ARG A 1 90 ? -9.272 1.466 19.265 1.00 84.50 90 ARG A N 1
ATOM 669 C CA . ARG A 1 90 ? -8.360 0.971 20.311 1.00 84.50 90 ARG A CA 1
ATOM 670 C C . ARG A 1 90 ? -8.913 1.173 21.721 1.00 84.50 90 ARG A C 1
ATOM 672 O O . ARG A 1 90 ? -8.732 0.304 22.569 1.00 84.50 90 ARG A O 1
ATOM 679 N N . ALA A 1 91 ? -9.591 2.293 21.980 1.00 83.81 91 ALA A N 1
ATOM 680 C CA . ALA A 1 91 ? -10.222 2.550 23.273 1.00 83.81 91 ALA A CA 1
ATOM 681 C C . ALA A 1 91 ? -11.329 1.528 23.579 1.00 83.81 91 ALA A C 1
ATOM 683 O O . ALA A 1 91 ? -11.400 1.030 24.701 1.00 83.81 91 ALA A O 1
ATOM 684 N N . LYS A 1 92 ? -12.140 1.155 22.576 1.00 82.06 92 LYS A N 1
ATOM 685 C CA . LYS A 1 92 ? -13.160 0.104 22.712 1.00 82.06 92 LYS A CA 1
ATOM 686 C C . LYS A 1 92 ? -12.557 -1.269 22.995 1.00 82.06 92 LYS A C 1
ATOM 688 O O . LYS A 1 92 ? -13.044 -1.946 23.893 1.00 82.06 92 LYS A O 1
ATOM 693 N N . GLN A 1 93 ? -11.494 -1.660 22.286 1.00 79.75 93 GLN A N 1
ATOM 694 C CA . GLN A 1 93 ? -10.817 -2.936 22.560 1.00 79.75 93 GLN A CA 1
ATOM 695 C C . GLN A 1 93 ? -10.260 -2.989 23.988 1.00 79.75 93 GLN A C 1
ATOM 697 O O . GLN A 1 93 ? -10.521 -3.942 24.714 1.00 79.75 93 GLN A O 1
ATOM 702 N N . LYS A 1 94 ? -9.584 -1.924 24.433 1.00 74.94 94 LYS A N 1
ATOM 703 C CA . LYS A 1 94 ? -8.997 -1.863 25.778 1.00 74.94 94 LYS A CA 1
ATOM 704 C C . LYS A 1 94 ? -10.048 -1.878 26.898 1.00 74.94 94 LYS A C 1
ATOM 706 O O . LYS A 1 94 ? -9.789 -2.413 27.969 1.00 74.94 94 LYS A O 1
ATOM 711 N N . GLY A 1 95 ? -11.227 -1.298 26.661 1.00 70.12 95 GLY A N 1
ATOM 712 C CA . GLY A 1 95 ? -12.350 -1.338 27.604 1.00 70.12 95 GLY A CA 1
ATOM 713 C C . GLY A 1 95 ? -13.027 -2.710 27.717 1.00 70.12 95 GLY A C 1
ATOM 714 O O . GLY A 1 95 ? -13.677 -2.970 28.721 1.00 70.12 95 GLY A O 1
ATOM 715 N N . GLN A 1 96 ? -12.873 -3.588 26.720 1.00 61.53 96 GLN A N 1
ATOM 716 C CA . GLN A 1 96 ? -13.390 -4.963 26.756 1.00 61.53 96 GLN A CA 1
ATOM 717 C C . GLN A 1 96 ? -12.413 -5.962 27.392 1.00 61.53 96 GLN A C 1
ATOM 719 O O . GLN A 1 96 ? -12.851 -6.987 27.904 1.00 61.53 96 GLN A O 1
ATOM 724 N N . GLU A 1 97 ? -11.111 -5.669 27.388 1.00 57.62 97 GLU A N 1
ATOM 725 C CA . GLU A 1 97 ? -10.078 -6.503 28.025 1.00 57.62 97 GLU A CA 1
ATOM 726 C C . GLU A 1 97 ? -9.977 -6.318 29.548 1.00 57.62 97 GLU A C 1
ATOM 728 O O . GLU A 1 97 ? -9.220 -7.039 30.192 1.00 57.62 97 GLU A O 1
ATOM 733 N N . ASN A 1 98 ? -10.731 -5.381 30.134 1.00 47.38 98 ASN A N 1
ATOM 734 C CA . ASN A 1 98 ? -10.672 -5.061 31.563 1.00 47.38 98 ASN A CA 1
ATOM 735 C C . ASN A 1 98 ? -12.039 -5.247 32.271 1.00 47.38 98 ASN A C 1
ATOM 737 O O . ASN A 1 98 ? -12.612 -4.249 32.722 1.00 47.38 98 ASN A O 1
ATOM 741 N N . PRO A 1 99 ? -12.607 -6.473 32.305 1.00 50.38 99 PRO A N 1
ATOM 742 C CA . PRO A 1 99 ? -13.768 -6.796 33.135 1.00 50.38 99 PRO A CA 1
ATOM 743 C C . PRO A 1 99 ? -13.425 -6.908 34.629 1.00 50.38 99 PRO A C 1
ATOM 745 O O . PRO A 1 99 ? -12.294 -7.333 34.962 1.00 50.38 99 PRO A O 1
#

Sequence (99 aa):
MTGTPREVWFVRTNHVGGLSPVSAKGWYVVLAFLAAMAVTALLAAWLTETADPPWLGFVVFAAGVAGCGGIYLLVATAHADWSQTLSEYRAKQKGQENP

Mean predicted aligned error: 6.96 Å

Radius of gyration: 18.5 Å; Cα contacts (8 Å, |Δi|>4): 105; chains: 1; bounding box: 51×25×58 Å

Secondary structure (DSSP, 8-state):
---PPPPP-EEE-SSTT-EEE-SHHHHHHHHHHHHHHHHHHHHHHHHHHHSSSTHHHHHHHHHHHHHHHHHHHHHHHHTEEEEEEHHHHHHHHHHHS--

pLDDT: mean 86.01, std 13.29, range [39.81, 97.44]

Foldseek 3Di:
DPDDPQQAQWEAAPDPDDIDGDDPVVVVLVVVLVVQLVVQLVQLVVQLVPPVVSCVSVVSNVVSNCVSVVVSCVVRVVRYDHPDYPVRVVVVVVVVVPD